Protein AF-A0A1E5G7Y9-F1 (afdb_monomer_lite)

Secondary structure (DSSP, 8-state):
-EEEEEEEEEEEEEEEE-TTT--EEEEEEEEETTTTEEEEEEE-TT----S--TT-EEEEEEEEEEETTEEEEEEEEEEE----

Structure (mmCIF, N/CA/C/O backbone):
data_AF-A0A1E5G7Y9-F1
#
_entry.id   AF-A0A1E5G7Y9-F1
#
loop_
_atom_site.group_PDB
_atom_site.id
_atom_site.type_symbol
_atom_site.label_atom_id
_atom_site.label_alt_id
_atom_site.label_comp_id
_atom_site.label_asym_id
_atom_site.label_entity_id
_atom_site.label_seq_id
_atom_site.pdbx_PDB_ins_code
_atom_site.Cartn_x
_atom_site.Cartn_y
_atom_site.Cartn_z
_atom_site.occupancy
_atom_site.B_iso_or_equiv
_atom_site.auth_seq_id
_atom_site.auth_comp_id
_atom_site.auth_asym_id
_atom_site.auth_atom_id
_atom_site.pdbx_PDB_model_num
ATOM 1 N N . MET A 1 1 ? 12.663 -12.146 6.914 1.00 59.09 1 MET A N 1
ATOM 2 C CA . MET A 1 1 ? 11.528 -11.439 6.296 1.00 59.09 1 MET A CA 1
ATOM 3 C C . MET A 1 1 ? 10.576 -11.141 7.434 1.00 59.09 1 MET A C 1
ATOM 5 O O . MET A 1 1 ? 10.294 -12.062 8.191 1.00 59.09 1 MET A O 1
ATOM 9 N N . PHE A 1 2 ? 10.247 -9.872 7.666 1.00 65.75 2 PHE A N 1
ATOM 10 C CA . PHE A 1 2 ? 9.299 -9.483 8.711 1.00 65.75 2 PHE A CA 1
ATOM 11 C C . PHE A 1 2 ? 8.108 -8.838 8.021 1.00 65.75 2 PHE A C 1
ATOM 13 O O . PHE A 1 2 ? 8.258 -7.783 7.402 1.00 65.75 2 PHE A O 1
ATOM 20 N N . GLU A 1 3 ? 6.964 -9.500 8.122 1.00 75.88 3 GLU A N 1
ATOM 21 C CA . GLU A 1 3 ? 5.681 -8.981 7.673 1.00 75.88 3 GLU A CA 1
ATOM 22 C C . GLU A 1 3 ? 4.999 -8.282 8.848 1.00 75.88 3 GLU A C 1
ATOM 24 O O . GLU A 1 3 ? 4.998 -8.777 9.978 1.00 75.88 3 GLU A O 1
ATOM 29 N N . ASN A 1 4 ? 4.460 -7.097 8.591 1.00 82.75 4 ASN A N 1
ATOM 30 C CA . ASN A 1 4 ? 3.712 -6.318 9.557 1.00 82.75 4 ASN A CA 1
ATOM 31 C C . ASN A 1 4 ? 2.386 -5.900 8.929 1.00 82.75 4 ASN A C 1
ATOM 33 O O . ASN A 1 4 ? 2.352 -5.250 7.883 1.00 82.75 4 ASN A O 1
ATOM 37 N N . THR A 1 5 ? 1.301 -6.275 9.591 1.00 85.69 5 THR A N 1
ATOM 38 C CA . THR A 1 5 ? -0.057 -5.922 9.204 1.00 85.69 5 THR A CA 1
ATOM 39 C C . THR A 1 5 ? -0.513 -4.745 10.054 1.00 85.69 5 THR A C 1
ATOM 41 O O . THR A 1 5 ? -0.508 -4.818 11.281 1.00 85.69 5 THR A O 1
ATOM 44 N N . THR A 1 6 ? -0.883 -3.637 9.416 1.00 87.81 6 THR A N 1
ATOM 45 C CA . THR A 1 6 ? -1.272 -2.403 10.112 1.00 87.81 6 THR A CA 1
ATOM 46 C C . THR A 1 6 ? -2.582 -1.857 9.556 1.00 87.81 6 THR A C 1
ATOM 48 O O . THR A 1 6 ? -2.763 -1.770 8.341 1.00 87.81 6 THR A O 1
ATOM 51 N N . GLU A 1 7 ? -3.481 -1.453 10.454 1.00 90.62 7 GLU A N 1
ATOM 52 C CA . GLU A 1 7 ? -4.701 -0.728 10.102 1.00 90.62 7 GLU A CA 1
ATOM 53 C C . GLU A 1 7 ? -4.399 0.743 9.825 1.00 90.62 7 GLU A C 1
ATOM 55 O O . GLU A 1 7 ? -3.817 1.447 10.654 1.00 90.62 7 GLU A O 1
ATOM 60 N N . LEU A 1 8 ? -4.807 1.210 8.651 1.00 92.75 8 LEU A N 1
ATOM 61 C CA . LEU A 1 8 ? -4.580 2.562 8.166 1.00 92.75 8 LEU A CA 1
ATOM 62 C C . LEU A 1 8 ? -5.860 3.105 7.526 1.00 92.75 8 LEU A C 1
ATOM 64 O O . LEU A 1 8 ? -6.801 2.371 7.223 1.00 92.75 8 LEU A O 1
ATOM 68 N N . ILE A 1 9 ? -5.898 4.415 7.324 1.00 94.56 9 ILE A N 1
ATOM 69 C CA . ILE A 1 9 ? -6.991 5.099 6.639 1.00 94.56 9 ILE A CA 1
ATOM 70 C C . ILE A 1 9 ? -6.588 5.324 5.190 1.00 94.56 9 ILE A C 1
ATOM 72 O O . ILE A 1 9 ? -5.555 5.936 4.925 1.00 94.56 9 ILE A O 1
ATOM 76 N N . TYR A 1 10 ? -7.398 4.855 4.249 1.00 95.25 10 TYR A N 1
ATOM 77 C CA . TYR A 1 10 ? -7.192 5.135 2.836 1.00 95.25 10 TYR A CA 1
ATOM 78 C C . TYR A 1 10 ? -7.444 6.617 2.545 1.00 95.25 10 TYR A C 1
ATOM 80 O O . TYR A 1 10 ? -8.531 7.134 2.809 1.00 95.25 10 TYR A O 1
ATOM 88 N N . LEU A 1 11 ? -6.450 7.297 1.973 1.00 95.50 11 LEU A N 1
ATOM 89 C CA . LEU A 1 11 ? -6.553 8.713 1.604 1.00 95.50 11 LEU A CA 1
ATOM 90 C C . LEU A 1 11 ? -6.630 8.918 0.087 1.00 95.50 11 LEU A C 1
ATOM 92 O O . LEU A 1 11 ? -7.128 9.947 -0.362 1.00 95.50 11 LEU A O 1
ATOM 96 N N . GLY A 1 12 ? -6.160 7.952 -0.706 1.00 95.56 12 GLY A N 1
ATOM 97 C CA . GLY A 1 12 ? -6.224 8.010 -2.164 1.00 95.56 12 GLY A CA 1
ATOM 98 C C . GLY A 1 12 ? -5.143 7.180 -2.851 1.00 95.56 12 GLY A C 1
ATOM 99 O O . GLY A 1 12 ? -4.287 6.570 -2.206 1.00 95.56 12 GLY A O 1
ATOM 100 N N . THR A 1 13 ? -5.153 7.198 -4.184 1.00 94.81 13 THR A N 1
ATOM 101 C CA . THR A 1 13 ? -4.015 6.764 -5.000 1.00 94.81 13 THR A CA 1
ATOM 102 C C . THR A 1 13 ? -3.517 7.890 -5.895 1.00 94.81 13 THR A C 1
ATOM 104 O O . THR A 1 13 ? -4.271 8.766 -6.324 1.00 94.81 13 THR A O 1
ATOM 107 N N . ARG A 1 14 ? -2.215 7.873 -6.183 1.00 94.38 14 ARG A N 1
ATOM 108 C CA . ARG A 1 14 ? -1.564 8.786 -7.124 1.00 94.38 14 ARG A CA 1
ATOM 109 C C . ARG A 1 14 ? -0.860 7.978 -8.198 1.00 94.38 14 ARG A C 1
ATOM 111 O O . ARG A 1 14 ? -0.047 7.113 -7.890 1.00 94.38 14 ARG A O 1
ATOM 118 N N . ARG A 1 15 ? -1.113 8.310 -9.461 1.00 92.31 15 ARG A N 1
ATOM 119 C CA . ARG A 1 15 ? -0.372 7.751 -10.596 1.00 92.31 15 ARG A CA 1
ATOM 120 C C . ARG A 1 15 ? 0.755 8.685 -10.998 1.00 92.31 15 ARG A C 1
ATOM 122 O O . ARG A 1 15 ? 0.603 9.905 -10.973 1.00 92.31 15 ARG A O 1
ATOM 129 N N . GLY A 1 16 ? 1.885 8.106 -11.363 1.00 89.44 16 GLY A N 1
ATOM 130 C CA . GLY A 1 16 ? 3.062 8.827 -11.817 1.00 89.44 16 GLY A CA 1
ATOM 131 C C . GLY A 1 16 ? 3.781 8.074 -12.924 1.00 89.44 16 GLY A C 1
ATOM 132 O O . GLY A 1 16 ? 3.366 7.000 -13.351 1.00 89.44 16 GLY A O 1
ATOM 133 N N . LYS A 1 17 ? 4.875 8.666 -13.397 1.00 90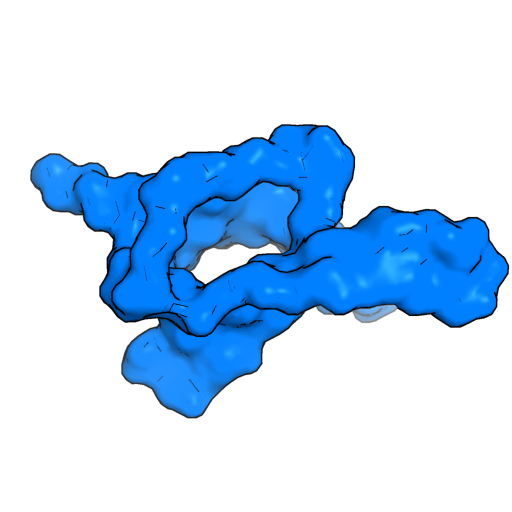.31 17 LYS A N 1
ATOM 134 C CA . LYS A 1 17 ? 5.761 8.072 -14.396 1.00 90.31 17 LYS A CA 1
ATOM 135 C C . LYS A 1 17 ? 7.195 8.181 -13.900 1.00 90.31 17 LYS A C 1
ATOM 137 O O . LYS A 1 17 ? 7.623 9.256 -13.469 1.00 90.31 17 LYS A O 1
ATOM 142 N N . SER A 1 18 ? 7.923 7.070 -13.903 1.00 84.12 18 SER A N 1
ATOM 143 C CA . SER A 1 18 ? 9.327 7.029 -13.498 1.00 84.12 18 SER A CA 1
ATOM 144 C C . SER A 1 18 ? 10.149 7.929 -14.417 1.00 84.12 18 SER A C 1
ATOM 146 O O . SER A 1 18 ? 10.098 7.789 -15.636 1.00 84.12 18 SER A O 1
ATOM 148 N N . LYS A 1 19 ? 10.931 8.856 -13.850 1.00 85.50 19 LYS A N 1
ATOM 149 C CA . LYS A 1 19 ? 11.808 9.725 -14.655 1.00 85.50 19 LYS A CA 1
ATOM 150 C C . LYS A 1 19 ? 12.897 8.927 -15.379 1.00 85.50 19 LYS A C 1
ATOM 152 O O . LYS A 1 19 ? 13.278 9.305 -16.480 1.00 85.50 19 LYS A O 1
ATOM 157 N N . SER A 1 20 ? 13.364 7.839 -14.760 1.00 86.00 20 SER A N 1
ATOM 158 C CA . SER A 1 20 ? 14.449 6.996 -15.273 1.00 86.00 20 SER A CA 1
ATO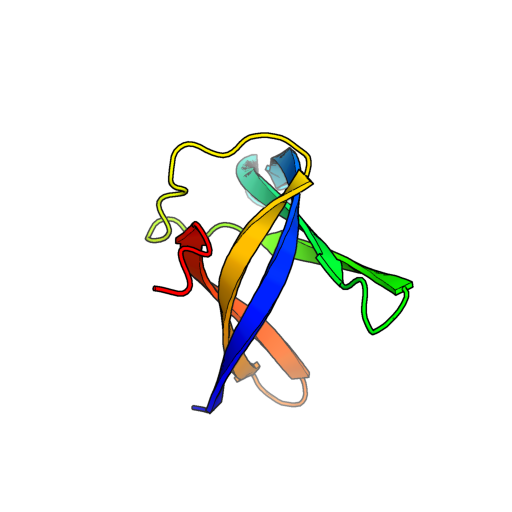M 159 C C . SER A 1 20 ? 13.946 5.976 -16.296 1.00 86.00 20 SER A C 1
ATOM 161 O O . SER A 1 20 ? 14.421 5.948 -17.425 1.00 86.00 20 SER A O 1
ATOM 163 N N . THR A 1 21 ? 12.939 5.177 -15.930 1.00 83.56 21 THR A N 1
ATOM 164 C CA . THR A 1 21 ? 12.466 4.062 -16.770 1.00 83.56 21 THR A CA 1
ATOM 165 C C . THR A 1 21 ? 11.301 4.438 -17.679 1.00 83.56 21 THR A C 1
ATOM 167 O O . THR A 1 21 ? 10.933 3.658 -18.547 1.00 83.56 21 THR A O 1
ATOM 170 N N . GLN A 1 22 ? 10.705 5.625 -17.504 1.00 89.00 22 GLN A N 1
ATOM 171 C CA . GLN A 1 22 ? 9.473 6.046 -18.188 1.00 89.00 22 GLN A CA 1
ATOM 172 C C . GLN A 1 22 ? 8.273 5.112 -17.937 1.00 89.00 22 GLN A C 1
ATOM 174 O O . GLN A 1 22 ? 7.225 5.273 -18.561 1.00 89.00 22 GLN A O 1
ATOM 179 N N . GLU A 1 23 ? 8.371 4.180 -16.994 1.00 86.38 23 GLU A N 1
ATOM 180 C CA . GLU A 1 23 ? 7.279 3.271 -16.660 1.00 86.38 23 GLU A CA 1
ATOM 181 C C . GLU A 1 23 ? 6.242 3.976 -15.777 1.00 86.38 23 GLU A C 1
ATOM 183 O O . GLU A 1 23 ? 6.614 4.756 -14.885 1.00 86.38 23 GLU A O 1
ATOM 188 N N . PRO A 1 24 ? 4.939 3.745 -16.014 1.00 88.69 24 PRO A N 1
ATOM 189 C CA . PRO A 1 24 ? 3.902 4.219 -15.115 1.00 88.69 24 PRO A CA 1
ATOM 190 C C . PRO A 1 24 ? 4.009 3.492 -13.771 1.00 88.69 24 PRO A C 1
ATOM 192 O O . PRO A 1 24 ? 4.291 2.298 -13.718 1.00 88.69 24 PRO A O 1
ATOM 195 N N . TYR A 1 25 ? 3.752 4.211 -12.685 1.00 89.56 25 TYR A N 1
ATOM 196 C CA . TYR A 1 25 ? 3.642 3.632 -11.351 1.00 89.56 25 TYR A CA 1
ATOM 197 C C . TYR A 1 25 ? 2.423 4.198 -10.632 1.00 89.56 25 TYR A C 1
ATOM 199 O O . TYR A 1 25 ? 1.957 5.301 -10.933 1.00 89.56 25 TYR A O 1
ATOM 207 N N . GLU A 1 26 ? 1.929 3.458 -9.649 1.00 92.81 26 GLU A N 1
ATOM 208 C CA . GLU A 1 26 ? 0.860 3.905 -8.766 1.00 92.81 26 GLU A CA 1
ATOM 209 C C . GLU A 1 26 ? 1.346 3.871 -7.316 1.00 92.81 26 GLU A C 1
ATOM 211 O O . GLU A 1 26 ? 2.129 3.008 -6.919 1.00 92.81 26 GLU A O 1
ATOM 216 N N . VAL A 1 27 ? 0.931 4.871 -6.546 1.00 93.69 27 VAL A N 1
ATOM 217 C CA . VAL A 1 27 ? 1.270 5.044 -5.136 1.00 93.69 27 VAL A CA 1
ATOM 218 C C . VAL A 1 27 ? -0.020 5.063 -4.342 1.00 93.69 27 VAL A C 1
ATOM 220 O O . VAL A 1 27 ? -0.928 5.841 -4.636 1.00 93.69 27 VAL A O 1
ATOM 223 N N . LEU A 1 28 ? -0.077 4.222 -3.322 1.00 94.81 28 LEU A N 1
ATOM 224 C CA . LEU A 1 28 ? -1.111 4.210 -2.307 1.00 94.81 28 LEU A CA 1
ATOM 225 C C . LEU A 1 28 ? -0.769 5.246 -1.229 1.00 94.81 28 LEU A C 1
ATOM 227 O O . LEU A 1 28 ? 0.337 5.223 -0.689 1.00 94.81 28 LEU A O 1
ATOM 231 N N . ILE A 1 29 ? -1.716 6.128 -0.907 1.00 95.25 29 ILE A N 1
ATOM 232 C CA . ILE A 1 29 ? -1.575 7.144 0.142 1.00 95.25 29 ILE A CA 1
ATOM 233 C C . ILE A 1 29 ? -2.496 6.773 1.299 1.00 95.25 29 ILE A C 1
ATOM 235 O O . ILE A 1 29 ? -3.705 6.595 1.118 1.00 95.25 29 ILE A O 1
ATOM 239 N N . VAL A 1 30 ? -1.921 6.665 2.494 1.00 94.75 30 VAL A N 1
ATOM 240 C CA . VAL A 1 30 ? -2.632 6.214 3.693 1.00 94.75 30 VAL A CA 1
ATOM 241 C C . VAL A 1 3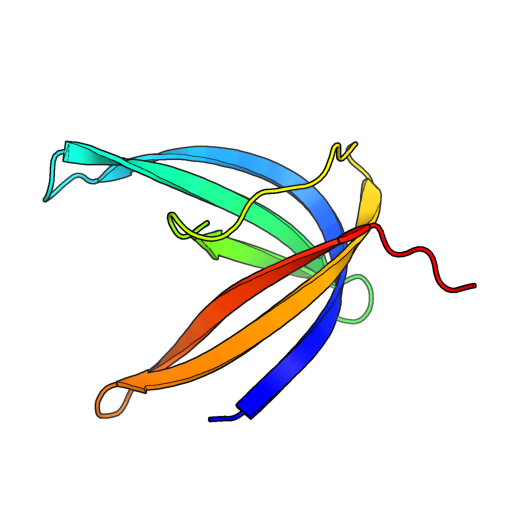0 ? -2.263 7.046 4.907 1.00 94.75 30 VAL A C 1
ATOM 243 O O . VAL A 1 30 ? -1.125 7.482 5.044 1.00 94.75 30 VAL A O 1
ATOM 246 N N . GLY A 1 31 ? -3.221 7.252 5.801 1.00 94.12 31 GLY A N 1
ATOM 247 C CA . GLY A 1 31 ? -3.022 7.930 7.076 1.00 94.12 31 GLY A CA 1
ATOM 248 C C . GLY A 1 31 ? -2.953 6.930 8.222 1.00 94.12 31 GLY A C 1
ATOM 249 O O . GLY A 1 31 ? -3.774 6.016 8.302 1.00 94.12 31 GLY A O 1
ATOM 250 N N . ASN A 1 32 ? -2.004 7.114 9.135 1.00 92.81 32 ASN A N 1
ATOM 251 C CA . ASN A 1 32 ? -1.977 6.425 10.417 1.00 92.81 32 ASN A CA 1
ATOM 252 C C . ASN A 1 32 ? -2.542 7.348 11.507 1.00 92.81 32 ASN A C 1
ATOM 254 O O . ASN A 1 32 ? -1.834 8.245 11.973 1.00 92.81 32 ASN A O 1
ATOM 258 N N . PRO A 1 33 ? -3.789 7.127 11.955 1.00 86.44 33 PRO A N 1
ATOM 259 C CA . PRO A 1 33 ? -4.419 7.992 12.947 1.00 86.44 33 PRO A CA 1
ATOM 260 C C . PRO A 1 33 ? -3.763 7.891 14.331 1.00 86.44 33 PRO A C 1
ATOM 262 O O . PRO A 1 33 ? -3.823 8.847 15.093 1.00 86.44 33 PRO A O 1
ATOM 265 N N . ALA A 1 34 ? -3.107 6.772 14.660 1.00 88.38 34 ALA A N 1
ATOM 266 C CA . ALA A 1 34 ? -2.429 6.605 15.947 1.00 88.38 34 ALA A CA 1
ATOM 267 C C . ALA A 1 34 ? -1.116 7.398 16.025 1.00 88.38 34 ALA A C 1
ATOM 269 O O . ALA A 1 34 ? -0.701 7.804 17.108 1.00 88.38 34 ALA A O 1
ATOM 270 N N . LYS A 1 35 ? -0.461 7.611 14.877 1.00 88.56 35 LYS A N 1
ATOM 271 C CA . LYS A 1 35 ? 0.808 8.346 14.777 1.00 88.56 35 LYS A CA 1
ATOM 272 C C . LYS A 1 35 ? 0.658 9.766 14.232 1.00 88.56 35 LYS A C 1
ATOM 274 O O . LYS A 1 35 ? 1.625 10.511 14.279 1.00 88.56 35 LYS A O 1
ATOM 279 N N . TYR A 1 36 ? -0.530 10.143 13.751 1.00 87.75 36 TYR A N 1
ATOM 280 C CA . TYR A 1 36 ? -0.790 11.420 13.073 1.00 87.75 36 TYR A CA 1
ATOM 281 C C . TYR A 1 36 ? 0.140 11.665 11.866 1.00 87.75 36 TYR A C 1
ATOM 283 O O . TYR A 1 36 ? 0.553 12.790 11.599 1.00 87.75 36 TYR A O 1
ATOM 291 N N . GLU A 1 37 ? 0.459 10.602 11.122 1.00 92.31 37 GLU A N 1
ATOM 292 C CA . GLU A 1 37 ? 1.378 10.625 9.976 1.00 92.31 37 GLU A CA 1
ATOM 293 C C . GLU A 1 37 ? 0.725 10.031 8.725 1.00 92.31 37 GLU A C 1
ATOM 295 O O . GLU A 1 37 ? -0.115 9.134 8.823 1.00 92.31 37 GLU A O 1
ATOM 300 N N . ASN A 1 38 ? 1.162 10.483 7.547 1.00 92.25 38 ASN A N 1
ATOM 301 C CA . ASN A 1 38 ? 0.785 9.891 6.266 1.00 92.25 38 ASN A CA 1
ATOM 302 C C . ASN A 1 38 ? 1.947 9.073 5.698 1.00 92.25 38 ASN A C 1
ATOM 304 O O . ASN A 1 38 ? 3.101 9.497 5.754 1.00 92.25 38 ASN A O 1
ATOM 308 N N . TYR A 1 39 ? 1.625 7.935 5.093 1.00 91.50 39 TYR A N 1
ATOM 309 C CA . TYR A 1 39 ? 2.571 7.075 4.399 1.00 91.50 39 TYR A CA 1
ATOM 310 C C . TYR A 1 39 ? 2.204 6.957 2.922 1.00 91.50 39 TYR A C 1
ATOM 312 O O . TYR A 1 39 ? 1.031 6.961 2.541 1.00 91.50 39 TYR A O 1
ATOM 320 N N . GLU A 1 40 ? 3.236 6.829 2.096 1.00 92.81 40 GLU A N 1
ATOM 321 C CA . GLU A 1 40 ? 3.122 6.579 0.666 1.00 92.81 40 GLU A CA 1
ATOM 322 C C . GLU A 1 40 ? 3.800 5.245 0.345 1.00 92.81 40 GLU A C 1
ATOM 324 O O . GLU A 1 40 ? 4.969 5.041 0.680 1.00 92.81 40 GLU A O 1
ATO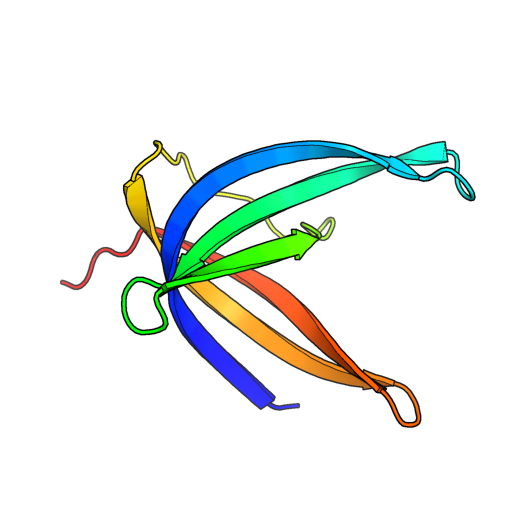M 329 N N . PHE A 1 41 ? 3.082 4.344 -0.324 1.00 91.31 41 PHE A N 1
ATOM 330 C CA . PHE A 1 41 ? 3.605 3.040 -0.724 1.00 91.31 41 PHE A CA 1
ATOM 331 C C . PHE A 1 41 ? 3.464 2.830 -2.225 1.00 91.31 41 PHE A C 1
ATOM 333 O O . PHE A 1 41 ? 2.391 3.039 -2.786 1.00 91.31 41 PHE A O 1
ATOM 340 N N . PHE A 1 42 ? 4.528 2.370 -2.881 1.00 90.88 42 PHE A N 1
ATOM 341 C CA . PHE A 1 42 ? 4.430 1.928 -4.269 1.00 90.88 42 PHE A CA 1
ATOM 342 C C . PHE A 1 42 ? 3.567 0.673 -4.363 1.00 90.88 42 PHE A C 1
ATOM 344 O O . PHE A 1 42 ? 3.763 -0.285 -3.614 1.00 90.88 42 PHE A O 1
ATOM 351 N N . ILE A 1 43 ? 2.638 0.679 -5.312 1.00 91.06 43 ILE A N 1
ATOM 352 C CA . ILE A 1 43 ? 1.809 -0.475 -5.634 1.00 91.06 43 ILE A CA 1
ATOM 353 C C . ILE A 1 43 ? 2.584 -1.314 -6.646 1.00 91.06 43 ILE A C 1
ATOM 355 O O . ILE A 1 43 ? 2.796 -0.901 -7.788 1.00 91.06 43 ILE A O 1
ATOM 359 N N . GLY A 1 44 ? 3.066 -2.473 -6.199 1.00 84.94 44 GLY A N 1
ATOM 360 C CA 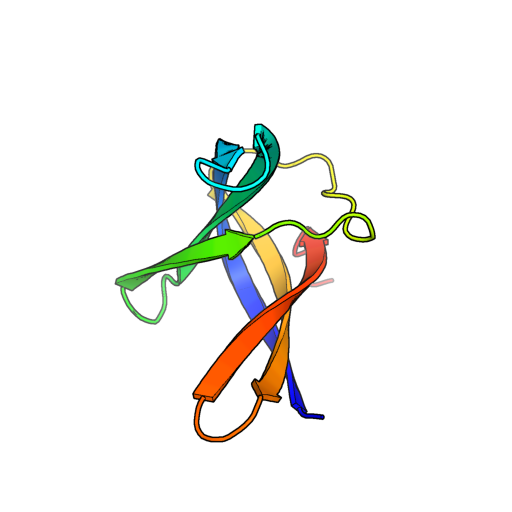. GLY A 1 44 ? 3.731 -3.435 -7.071 1.00 84.94 44 GLY A CA 1
ATOM 361 C C . GLY A 1 44 ? 2.751 -4.092 -8.045 1.00 84.94 44 GLY A C 1
ATOM 362 O O . GLY A 1 44 ? 1.554 -4.150 -7.785 1.00 84.94 44 GLY A O 1
ATOM 363 N N . SER A 1 45 ? 3.266 -4.659 -9.139 1.00 80.62 45 SER A N 1
ATOM 364 C CA . SER A 1 45 ? 2.464 -5.324 -10.184 1.00 80.62 45 SER A CA 1
ATOM 365 C C . SER A 1 45 ? 1.580 -6.471 -9.681 1.00 80.62 45 SER A C 1
ATOM 367 O O . SER A 1 45 ? 0.628 -6.848 -10.356 1.00 80.62 45 SER A O 1
ATOM 369 N N . ASN A 1 46 ? 1.903 -7.033 -8.515 1.00 85.12 46 ASN A N 1
ATOM 370 C CA . ASN A 1 46 ? 1.196 -8.165 -7.918 1.00 85.12 46 ASN A CA 1
ATOM 371 C C . ASN A 1 46 ? 0.154 -7.734 -6.873 1.00 85.12 46 ASN A C 1
ATOM 373 O O . ASN A 1 46 ? -0.545 -8.585 -6.334 1.00 85.12 46 ASN A O 1
ATOM 377 N N . VAL A 1 47 ? 0.060 -6.435 -6.572 1.00 88.25 47 VAL A N 1
ATOM 378 C CA . VAL A 1 47 ? -0.874 -5.895 -5.581 1.00 88.25 47 VAL A CA 1
ATOM 379 C C . VAL A 1 47 ? -2.090 -5.345 -6.312 1.00 88.25 47 VAL A C 1
ATOM 381 O O . VAL A 1 47 ? -1.990 -4.378 -7.067 1.00 88.25 47 VAL A O 1
ATOM 384 N N . VAL A 1 48 ? -3.252 -5.948 -6.076 1.00 88.69 48 VAL A N 1
ATOM 385 C CA . VAL A 1 48 ? -4.528 -5.465 -6.611 1.00 88.69 48 VAL A CA 1
ATOM 386 C C . VAL A 1 48 ? -5.285 -4.784 -5.485 1.00 88.69 48 VAL A C 1
ATOM 388 O O . VAL A 1 48 ? -5.630 -5.420 -4.494 1.00 88.69 48 VAL A O 1
ATOM 391 N N . LEU A 1 49 ? -5.554 -3.487 -5.634 1.00 89.44 49 LEU A N 1
ATOM 392 C CA . LEU A 1 49 ? -6.351 -2.776 -4.643 1.00 89.44 49 LEU A CA 1
ATOM 393 C C . LEU A 1 49 ? -7.826 -3.202 -4.729 1.00 89.44 49 LEU A C 1
ATOM 395 O O . LEU A 1 49 ? -8.384 -3.241 -5.832 1.00 89.44 49 LEU A O 1
ATOM 399 N N . PRO A 1 50 ? -8.492 -3.459 -3.591 1.00 89.94 50 PRO A N 1
ATOM 400 C CA . PRO A 1 50 ? -9.939 -3.629 -3.564 1.00 89.94 50 PRO A CA 1
ATOM 401 C C . PRO A 1 50 ? -10.648 -2.309 -3.931 1.00 89.94 50 PRO A C 1
ATOM 403 O O . PRO A 1 50 ? -10.016 -1.253 -4.004 1.00 89.94 50 PRO A O 1
ATOM 406 N N . PRO A 1 51 ? -11.974 -2.316 -4.153 1.00 90.88 51 PRO A N 1
ATOM 407 C CA . PRO A 1 51 ? -12.734 -1.075 -4.280 1.00 90.88 51 PRO A CA 1
ATOM 408 C C . PRO A 1 51 ? -12.685 -0.282 -2.961 1.00 90.88 51 PRO A C 1
ATOM 410 O O . PRO A 1 51 ? -13.254 -0.706 -1.952 1.00 90.88 51 PRO A O 1
ATOM 413 N N . LEU A 1 52 ? -12.001 0.867 -2.980 1.00 92.19 52 LEU A N 1
ATOM 414 C CA . LEU A 1 52 ? -11.762 1.736 -1.822 1.00 92.19 52 LEU A CA 1
ATOM 415 C C . LEU A 1 52 ? -12.380 3.127 -2.017 1.00 92.19 52 LEU A C 1
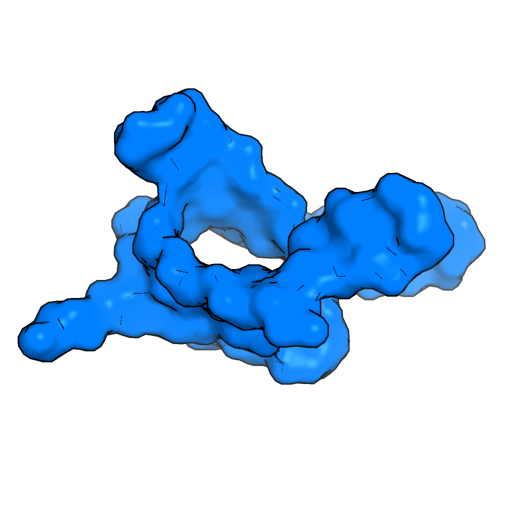ATOM 417 O O . LEU A 1 52 ? -12.392 3.669 -3.123 1.00 92.19 52 LEU A O 1
ATOM 421 N N . GLN A 1 53 ? -12.856 3.718 -0.923 1.00 93.69 53 GLN A N 1
ATOM 422 C CA . GLN A 1 53 ? -13.305 5.108 -0.831 1.00 93.69 53 GLN A CA 1
ATOM 423 C C . GLN A 1 53 ? -12.470 5.862 0.200 1.00 93.69 53 GLN A C 1
ATOM 425 O O . GLN A 1 53 ? -12.026 5.281 1.188 1.00 93.69 53 GLN A O 1
ATOM 430 N N . VAL A 1 54 ? -12.255 7.163 -0.020 1.00 93.19 54 VAL A N 1
ATOM 431 C CA . VAL A 1 54 ? -11.516 8.018 0.925 1.00 93.19 54 VAL A CA 1
ATOM 432 C C . VAL A 1 54 ? -12.117 7.882 2.325 1.00 93.19 54 VAL A C 1
ATOM 434 O O . VAL A 1 54 ? -13.334 7.931 2.491 1.00 93.19 54 VAL A O 1
ATOM 437 N N . ASN A 1 55 ? -11.243 7.741 3.320 1.00 92.62 55 ASN A N 1
ATOM 438 C CA . ASN A 1 55 ? -11.540 7.451 4.722 1.00 92.62 55 ASN A CA 1
ATOM 439 C C . ASN A 1 55 ? -11.937 6.000 5.046 1.00 92.62 55 ASN A C 1
ATOM 441 O O . ASN A 1 55 ? -12.212 5.705 6.211 1.00 92.62 55 ASN A O 1
ATOM 445 N N . ASP A 1 56 ? -11.922 5.078 4.078 1.00 93.25 56 ASP A N 1
ATOM 446 C CA . ASP A 1 56 ? -12.058 3.652 4.378 1.00 93.25 56 ASP A CA 1
ATOM 447 C C . ASP A 1 56 ? -10.926 3.191 5.306 1.00 93.25 56 ASP A C 1
ATOM 449 O O . ASP A 1 56 ? -9.750 3.502 5.092 1.00 93.25 56 ASP A O 1
ATOM 453 N N . LYS A 1 57 ? -11.277 2.387 6.312 1.00 92.81 57 LYS A N 1
ATOM 454 C CA . LYS A 1 57 ? -10.288 1.613 7.064 1.00 92.81 57 LYS A CA 1
ATOM 455 C C . LYS A 1 57 ? -9.792 0.471 6.192 1.00 92.81 57 LYS A C 1
ATOM 457 O O . LYS A 1 57 ? -10.585 -0.321 5.675 1.00 92.81 57 LYS A O 1
ATOM 462 N N . ILE A 1 58 ? -8.482 0.378 6.054 1.00 92.88 58 ILE A N 1
ATOM 463 C CA . ILE A 1 58 ? -7.813 -0.676 5.305 1.00 92.88 58 ILE A CA 1
ATOM 464 C C . ILE A 1 58 ? -6.737 -1.316 6.161 1.00 92.88 58 ILE A C 1
ATOM 466 O O . ILE A 1 58 ? -6.170 -0.698 7.059 1.00 92.88 58 ILE A O 1
ATOM 470 N N . VAL A 1 59 ? -6.460 -2.570 5.862 1.00 91.88 59 VAL A N 1
ATOM 471 C CA . VAL A 1 59 ? -5.387 -3.340 6.459 1.00 91.88 59 VAL A CA 1
ATOM 472 C C . VAL A 1 59 ? -4.313 -3.485 5.392 1.00 91.88 59 VAL A C 1
ATOM 474 O O . VAL A 1 59 ? -4.547 -4.103 4.353 1.00 91.88 59 VAL A O 1
ATOM 477 N N . CYS A 1 60 ? -3.150 -2.887 5.635 1.00 91.12 60 CYS A N 1
ATOM 478 C CA . CYS A 1 60 ? -1.994 -3.012 4.755 1.00 91.12 60 CYS A CA 1
ATOM 479 C C . CYS A 1 60 ? -1.023 -4.034 5.341 1.00 91.12 60 CYS A C 1
ATOM 481 O O . CYS A 1 60 ? -0.600 -3.895 6.493 1.00 91.12 60 CYS A O 1
ATOM 483 N N . THR A 1 61 ? -0.627 -5.013 4.535 1.00 90.88 61 THR A N 1
ATOM 484 C CA . THR A 1 61 ? 0.482 -5.913 4.854 1.00 90.88 61 THR A CA 1
ATOM 485 C C . THR A 1 61 ? 1.738 -5.354 4.211 1.00 90.88 61 THR A C 1
ATOM 487 O O . THR A 1 61 ? 1.813 -5.180 2.992 1.00 90.88 61 THR A O 1
ATOM 490 N N . ILE A 1 62 ? 2.716 -5.026 5.047 1.00 89.50 62 ILE A N 1
ATOM 491 C CA . ILE A 1 62 ? 3.981 -4.428 4.643 1.00 89.50 62 ILE A CA 1
ATOM 492 C C . ILE A 1 62 ? 5.091 -5.388 5.025 1.00 89.50 62 ILE A C 1
ATOM 494 O O . ILE A 1 62 ? 5.148 -5.899 6.141 1.00 89.50 62 ILE A O 1
ATOM 498 N N . GLU A 1 63 ? 6.020 -5.574 4.109 1.00 88.25 63 GLU A N 1
ATOM 499 C CA . GLU A 1 63 ? 7.217 -6.352 4.339 1.00 88.25 63 GLU A CA 1
ATOM 500 C C . GLU A 1 63 ? 8.432 -5.444 4.435 1.00 88.25 63 GLU A C 1
ATOM 502 O O . GLU A 1 63 ? 8.656 -4.575 3.591 1.00 88.25 63 GLU A O 1
ATOM 507 N N . LEU A 1 64 ? 9.243 -5.656 5.469 1.00 83.06 64 LEU A N 1
ATOM 508 C CA . LEU A 1 64 ? 10.523 -4.976 5.604 1.00 83.06 64 LEU A CA 1
ATOM 509 C C . LEU A 1 64 ? 11.613 -5.803 4.935 1.00 83.06 64 LEU A C 1
ATOM 511 O O . LEU A 1 64 ? 12.112 -6.789 5.488 1.00 83.06 64 LEU A O 1
ATOM 515 N N . ASN A 1 65 ? 12.017 -5.348 3.752 1.00 75.12 65 ASN A N 1
ATOM 516 C CA . ASN A 1 65 ? 13.112 -5.945 3.015 1.00 75.12 65 ASN A CA 1
ATOM 517 C C . ASN A 1 65 ? 14.417 -5.213 3.316 1.00 75.12 65 ASN A C 1
ATOM 519 O O . ASN A 1 65 ? 14.553 -4.001 3.120 1.00 75.12 65 ASN A O 1
ATOM 523 N N . LYS A 1 66 ? 15.408 -5.972 3.794 1.00 71.44 66 LYS A N 1
ATOM 524 C CA . LYS A 1 66 ? 16.772 -5.477 3.966 1.00 71.44 66 LYS A CA 1
ATOM 525 C C . LYS A 1 66 ? 17.505 -5.602 2.636 1.00 71.44 66 LYS A C 1
ATOM 527 O O . LYS A 1 66 ? 17.861 -6.705 2.226 1.00 71.44 66 LYS A O 1
ATOM 532 N N . ARG A 1 67 ? 17.763 -4.473 1.976 1.00 66.50 67 ARG A N 1
ATOM 533 C CA . ARG A 1 67 ? 18.594 -4.422 0.765 1.00 66.50 67 ARG A CA 1
ATOM 534 C C . ARG A 1 67 ? 19.880 -3.666 1.088 1.00 66.50 67 ARG A C 1
ATOM 536 O O . ARG A 1 67 ? 19.910 -2.438 1.125 1.00 66.50 67 ARG A O 1
ATOM 543 N N . GLY A 1 68 ? 20.942 -4.416 1.385 1.00 72.25 68 GLY A N 1
ATOM 544 C CA . GLY A 1 68 ? 22.195 -3.853 1.899 1.00 72.25 68 GLY A CA 1
ATOM 545 C C . GLY A 1 68 ? 22.024 -3.286 3.314 1.00 72.25 68 GLY A C 1
ATOM 546 O O . GLY A 1 68 ? 21.612 -4.008 4.223 1.00 72.25 68 GLY A O 1
ATOM 547 N N . PHE A 1 69 ? 22.331 -1.999 3.499 1.00 64.50 69 PHE A N 1
ATOM 548 C CA . PHE A 1 69 ? 22.150 -1.280 4.771 1.00 64.50 69 PHE A CA 1
ATOM 549 C C . PHE A 1 69 ? 20.774 -0.608 4.914 1.00 64.50 69 PHE A C 1
ATOM 551 O O . PHE A 1 69 ? 20.441 -0.151 6.004 1.00 64.50 69 PHE A O 1
ATOM 558 N N . ASN A 1 70 ? 19.959 -0.580 3.853 1.00 64.25 70 ASN A N 1
ATOM 559 C CA . ASN A 1 70 ? 18.643 0.053 3.875 1.00 64.25 70 ASN A CA 1
ATOM 560 C C . ASN A 1 70 ? 17.545 -0.961 4.217 1.00 64.25 70 ASN A C 1
ATOM 562 O O . ASN A 1 70 ? 17.466 -2.039 3.621 1.00 64.25 70 ASN A O 1
ATOM 566 N N . LEU A 1 71 ? 16.679 -0.581 5.157 1.00 71.56 71 LEU A N 1
ATOM 567 C CA . LEU A 1 71 ? 15.391 -1.223 5.402 1.00 71.56 71 LEU A CA 1
ATOM 568 C C . LEU A 1 71 ? 14.335 -0.414 4.653 1.00 71.56 71 LEU A C 1
ATOM 570 O O . LEU A 1 71 ? 14.067 0.729 5.016 1.00 71.56 71 LEU A O 1
ATOM 574 N N . ALA A 1 72 ? 13.778 -0.988 3.591 1.00 74.44 72 ALA A N 1
ATOM 575 C CA . ALA A 1 72 ? 12.708 -0.355 2.833 1.00 74.44 72 ALA A CA 1
ATOM 576 C C . ALA A 1 72 ? 11.410 -1.147 3.041 1.00 74.44 72 ALA A C 1
ATOM 578 O O . ALA A 1 72 ? 11.412 -2.361 2.810 1.00 74.44 72 ALA A O 1
ATOM 579 N N . PRO A 1 73 ? 10.317 -0.499 3.479 1.00 82.31 73 PRO A N 1
ATOM 580 C CA . PRO A 1 73 ? 9.009 -1.131 3.492 1.00 82.31 73 PRO A CA 1
ATOM 581 C C . PRO A 1 73 ? 8.498 -1.309 2.060 1.00 82.31 73 PRO A C 1
ATOM 583 O O . PRO A 1 73 ? 8.483 -0.363 1.273 1.00 82.31 73 PRO A O 1
ATOM 586 N N . SER A 1 74 ? 8.058 -2.518 1.735 1.00 87.31 74 SER A N 1
ATOM 587 C CA . SER A 1 74 ? 7.343 -2.841 0.501 1.00 87.31 74 SER A CA 1
ATOM 588 C C . SER A 1 74 ? 5.918 -3.261 0.823 1.00 87.31 74 SER A C 1
ATOM 590 O O . SER A 1 74 ? 5.694 -4.067 1.722 1.00 87.31 74 SER A O 1
ATOM 592 N N . LEU A 1 75 ? 4.957 -2.718 0.081 1.00 89.62 75 LEU A N 1
ATOM 593 C CA . LEU A 1 75 ? 3.562 -3.124 0.183 1.00 89.62 75 LEU A CA 1
ATOM 594 C C . LEU A 1 75 ? 3.389 -4.515 -0.431 1.00 89.62 75 LEU A C 1
ATOM 596 O O . LEU A 1 75 ? 3.777 -4.730 -1.580 1.00 89.62 75 LEU A O 1
ATOM 600 N N . VAL A 1 76 ? 2.810 -5.431 0.338 1.00 90.56 76 VAL A N 1
ATOM 601 C CA . VAL A 1 76 ? 2.554 -6.817 -0.073 1.00 90.56 76 VAL A CA 1
ATOM 602 C C . VAL A 1 76 ? 1.082 -7.020 -0.391 1.00 90.56 76 VAL A C 1
ATOM 604 O O . VAL A 1 76 ? 0.758 -7.626 -1.405 1.00 90.56 76 VAL A O 1
ATOM 607 N N . ASP A 1 77 ? 0.197 -6.499 0.458 1.00 91.31 77 ASP A N 1
ATOM 608 C CA . ASP A 1 77 ? -1.244 -6.680 0.305 1.00 91.31 77 ASP A CA 1
ATOM 609 C C . ASP A 1 77 ? -2.032 -5.513 0.911 1.00 91.31 77 ASP A C 1
ATOM 611 O O . ASP A 1 77 ? -1.556 -4.819 1.817 1.00 91.31 77 ASP A O 1
ATOM 615 N N . VAL A 1 78 ? -3.246 -5.309 0.398 1.00 91.81 78 VAL A N 1
ATOM 616 C CA . VAL A 1 78 ? -4.218 -4.341 0.907 1.00 91.81 78 VAL A CA 1
ATOM 617 C C . VAL A 1 78 ? -5.587 -4.995 0.938 1.00 91.81 78 VAL A C 1
ATOM 619 O O . VAL A 1 78 ? -6.161 -5.315 -0.100 1.00 91.81 78 VAL A O 1
ATOM 622 N N . SER A 1 79 ? -6.170 -5.088 2.127 1.00 91.12 79 SER A N 1
ATOM 623 C CA . SER A 1 79 ? -7.547 -5.539 2.302 1.00 91.12 79 SER A CA 1
ATOM 624 C C . SER A 1 79 ? -8.394 -4.454 2.953 1.00 91.12 79 SER A C 1
ATOM 626 O O . SER A 1 79 ? -7.904 -3.590 3.684 1.00 91.12 79 SER A O 1
ATOM 628 N N . LYS A 1 80 ? -9.698 -4.459 2.665 1.00 86.81 80 LYS A N 1
ATOM 629 C CA . LYS A 1 80 ? -10.626 -3.575 3.369 1.00 86.81 80 LYS A CA 1
ATOM 630 C C . LYS A 1 80 ? -10.761 -4.085 4.800 1.00 86.81 80 LYS A C 1
ATOM 632 O O . LYS A 1 80 ? -11.024 -5.270 4.998 1.00 86.81 80 LYS A O 1
ATOM 637 N N . GLY A 1 81 ? -10.572 -3.198 5.776 1.00 71.56 81 GLY A N 1
ATOM 638 C CA . GLY A 1 81 ? -10.671 -3.513 7.196 1.00 71.56 81 GLY A CA 1
ATOM 639 C C . GLY A 1 81 ? -12.111 -3.841 7.564 1.00 71.56 81 GLY A C 1
ATOM 640 O O . GLY A 1 81 ? -12.852 -2.985 8.036 1.00 71.56 81 GLY A O 1
ATOM 641 N N . VAL A 1 82 ? -12.522 -5.081 7.318 1.00 58.75 82 VAL A N 1
ATOM 642 C CA . VAL A 1 82 ? -13.688 -5.675 7.961 1.00 58.75 82 VAL A CA 1
ATOM 643 C C . VAL A 1 82 ? -13.142 -6.482 9.128 1.00 58.75 82 VAL A C 1
ATOM 645 O O . VAL A 1 82 ? -12.921 -7.686 9.013 1.00 58.75 82 VAL A O 1
ATOM 648 N N . LEU A 1 83 ? -12.882 -5.810 10.250 1.00 47.47 83 LEU A N 1
ATOM 649 C CA . LEU A 1 83 ? -12.842 -6.512 11.527 1.00 47.47 83 LEU A CA 1
ATOM 650 C C . LEU A 1 83 ? -14.257 -7.066 11.744 1.00 47.47 83 LEU A C 1
ATOM 652 O O . LEU A 1 83 ? -15.191 -6.300 11.985 1.00 47.47 83 LEU A O 1
ATOM 656 N N . LYS A 1 84 ? -14.423 -8.374 11.526 1.00 37.62 84 LYS A N 1
ATOM 657 C CA . LYS A 1 84 ? -15.584 -9.120 12.021 1.00 37.62 84 LYS A CA 1
ATOM 658 C C . LYS A 1 84 ? -15.503 -9.248 13.534 1.00 37.62 84 LYS A C 1
ATOM 660 O O . LYS A 1 84 ? -14.373 -9.439 14.033 1.00 37.62 84 LYS A O 1
#

Organism: NCBI:txid332950

pLDDT: mean 85.67, std 11.05, range [37.62, 95.56]

Foldseek 3Di:
DDKDKDKWFFADKDWDADPVPRHIWMWTWTHDPVVRDIDIATQDPPEDEDDDDGRFIKIWIWDFDDDDPDTDIHTDYIDGPPPD

Sequence (84 aa):
MFENTTELIYLGTRRGKSKSTQEPYEVLIVGNPAKYENYEFFIGSNVVLPPLQVNDKIVCTIELNKRGFNLAPSLVDVSKGVLK

Radius of gyration: 13.31 Å; chains: 1; bounding box: 38×23×34 Å